Protein AF-A0A1M7ZXZ8-F1 (afdb_monomer_lite)

pLDDT: mean 89.84, std 7.24, range [56.28, 97.0]

Sequence (162 aa):
MNINLIIILSFMLSFLIFGNYGIHLYFKNKRKLLFKKIGHQKFLEIKNIETEIYAAGKLSSSFQLFTCDVILFDEKLLIILRKKIFNMQQSIIQIAKNEYTEKLDGVSKVYLLEKYETSERKIKIKATQHLIVKAHFEINLNFKDNFNELKTVSEFINEKLK

Organism: NCBI:txid416016

Secondary structure (DSSP, 8-state):
--HHHHHHHHHHHHHHHHHHHHHHHHHHHHHHHHHHHHTTS--EEEEEEEEEEEEE-SS-EEEEEEEEEEEEETTEEEEEEEETTTT-EEEEEEEESSTTPPPPTT--EEEEEEEEEE-SSEEEEEEEE-SSS--EEEEEEE-TT-HHHHHHHHHHIIIII-

Radius of gyration: 17.92 Å; chains: 1; bounding box: 48×34×51 Å

Structure (mmCIF, N/CA/C/O backbone):
data_AF-A0A1M7ZXZ8-F1
#
_entry.id   AF-A0A1M7ZXZ8-F1
#
loop_
_atom_site.group_PDB
_atom_site.id
_atom_site.type_symbol
_atom_site.label_atom_id
_atom_site.label_alt_id
_atom_site.label_comp_id
_atom_site.label_asym_id
_atom_site.label_entity_id
_atom_site.label_seq_id
_atom_site.pdbx_PDB_ins_code
_atom_site.Cartn_x
_atom_site.Cartn_y
_atom_site.Cartn_z
_atom_site.occupancy
_atom_site.B_iso_or_equiv
_atom_site.auth_seq_id
_atom_site.auth_comp_id
_atom_site.auth_asym_id
_atom_site.auth_atom_id
_atom_site.pdbx_PDB_model_num
ATOM 1 N N . MET A 1 1 ? 26.636 15.685 -33.730 1.00 62.28 1 MET A N 1
ATOM 2 C CA . MET A 1 1 ? 26.275 14.545 -32.855 1.00 62.28 1 MET A CA 1
ATOM 3 C C . MET A 1 1 ? 26.352 13.276 -33.695 1.00 62.28 1 MET A C 1
ATOM 5 O O . MET A 1 1 ? 25.802 13.281 -34.786 1.00 62.28 1 MET A O 1
ATOM 9 N N . ASN A 1 2 ? 27.111 12.261 -33.275 1.00 87.69 2 ASN A N 1
ATOM 10 C CA . ASN A 1 2 ? 27.407 11.079 -34.098 1.00 87.69 2 ASN A CA 1
ATOM 11 C C . ASN A 1 2 ? 26.133 10.226 -34.297 1.00 87.69 2 ASN A C 1
ATOM 13 O O . ASN A 1 2 ? 25.415 10.003 -33.324 1.00 87.69 2 ASN A O 1
ATOM 17 N N . ILE A 1 3 ? 25.831 9.760 -35.515 1.00 90.50 3 ILE A N 1
ATOM 18 C CA . ILE A 1 3 ? 24.568 9.053 -35.842 1.00 90.50 3 ILE A CA 1
ATOM 19 C C . ILE A 1 3 ? 24.361 7.828 -34.936 1.00 90.50 3 ILE A C 1
ATOM 21 O O . ILE A 1 3 ? 23.265 7.606 -34.425 1.00 90.50 3 ILE A O 1
ATOM 25 N N . ASN A 1 4 ? 25.439 7.102 -34.631 1.00 91.06 4 ASN A N 1
ATOM 26 C CA . ASN A 1 4 ? 25.412 5.958 -33.716 1.00 91.06 4 ASN A CA 1
ATOM 27 C C . ASN A 1 4 ? 24.952 6.338 -32.299 1.00 91.06 4 ASN A C 1
ATOM 29 O O . ASN A 1 4 ? 24.192 5.600 -31.677 1.00 91.06 4 ASN A O 1
ATOM 33 N N . LEU A 1 5 ? 25.353 7.514 -31.801 1.00 92.44 5 LEU A N 1
ATOM 34 C CA . LEU A 1 5 ? 24.923 8.011 -30.492 1.00 92.44 5 LEU A CA 1
ATOM 35 C C . LEU A 1 5 ? 23.418 8.315 -30.484 1.00 92.44 5 LEU A C 1
ATOM 37 O O . LEU A 1 5 ? 22.739 8.018 -29.507 1.00 92.44 5 LEU A O 1
ATOM 41 N N . ILE A 1 6 ? 22.885 8.856 -31.585 1.00 92.62 6 ILE A N 1
ATOM 42 C CA . ILE A 1 6 ? 21.451 9.152 -31.730 1.00 92.62 6 ILE A CA 1
ATOM 43 C C . ILE A 1 6 ? 20.632 7.859 -31.704 1.00 92.62 6 ILE A C 1
ATOM 45 O O . ILE A 1 6 ? 19.611 7.800 -31.019 1.00 92.62 6 ILE A O 1
ATOM 49 N N . ILE A 1 7 ? 21.088 6.813 -32.397 1.00 92.94 7 ILE A N 1
ATOM 50 C CA . ILE A 1 7 ? 20.413 5.507 -32.423 1.00 92.94 7 ILE A CA 1
ATOM 51 C C . ILE A 1 7 ? 20.404 4.874 -31.026 1.00 92.94 7 ILE A C 1
ATOM 53 O O . ILE A 1 7 ? 19.348 4.444 -30.563 1.00 92.94 7 ILE A O 1
ATOM 57 N N . ILE A 1 8 ? 21.544 4.876 -30.325 1.00 93.25 8 ILE A N 1
ATOM 58 C CA . ILE A 1 8 ? 21.648 4.327 -28.963 1.00 93.25 8 ILE A CA 1
ATOM 59 C C . ILE A 1 8 ? 20.708 5.071 -28.008 1.00 93.25 8 ILE A C 1
ATOM 61 O O . ILE A 1 8 ? 19.926 4.438 -27.298 1.00 93.25 8 ILE A O 1
ATOM 65 N N . LEU A 1 9 ? 20.728 6.407 -28.025 1.00 92.75 9 LEU A N 1
ATOM 66 C CA . LEU A 1 9 ? 19.847 7.223 -27.186 1.00 92.75 9 LEU A CA 1
ATOM 67 C C . LEU A 1 9 ? 18.368 6.988 -27.513 1.00 92.75 9 LEU A C 1
ATOM 69 O O . LEU A 1 9 ? 17.551 6.876 -26.600 1.00 92.75 9 LEU A O 1
ATOM 73 N N . SER A 1 10 ? 18.028 6.856 -28.796 1.00 91.12 10 SER A N 1
ATOM 74 C CA . SER A 1 10 ? 16.658 6.574 -29.243 1.00 91.12 10 SER A CA 1
ATOM 75 C C . SER A 1 10 ? 16.183 5.208 -28.749 1.00 91.12 10 SER A C 1
ATOM 77 O O . SER A 1 10 ? 15.068 5.087 -28.239 1.00 91.12 10 SER A O 1
ATOM 79 N N . PHE A 1 11 ? 17.042 4.188 -28.821 1.00 92.81 11 PHE A N 1
ATOM 80 C CA . PHE A 1 11 ? 16.731 2.857 -28.311 1.00 92.81 11 PHE A CA 1
ATOM 81 C C . PHE A 1 11 ? 16.540 2.869 -26.789 1.00 92.81 11 PHE A C 1
ATOM 83 O O . PHE A 1 11 ? 15.524 2.378 -26.297 1.00 92.81 11 PHE A O 1
ATOM 90 N N . MET A 1 12 ? 17.447 3.507 -26.043 1.00 92.31 12 MET A N 1
ATOM 91 C CA . MET A 1 12 ? 17.331 3.642 -24.586 1.00 92.31 12 MET A CA 1
ATOM 92 C C . MET A 1 12 ? 16.050 4.375 -24.176 1.00 92.31 12 MET A C 1
ATOM 94 O O . MET A 1 12 ? 15.338 3.923 -23.278 1.00 92.31 12 MET A O 1
ATOM 98 N N . LEU A 1 13 ? 15.718 5.475 -24.857 1.00 91.25 13 LEU A N 1
ATOM 99 C CA . LEU A 1 13 ? 14.503 6.237 -24.585 1.00 91.25 13 LEU A CA 1
ATOM 100 C C . LEU A 1 13 ? 13.248 5.410 -24.887 1.00 91.25 13 LEU A C 1
ATOM 102 O O . LEU A 1 13 ? 12.319 5.389 -24.080 1.00 91.25 13 LEU A O 1
ATOM 106 N N . SER A 1 14 ? 13.240 4.674 -26.002 1.00 90.25 14 SER A N 1
ATOM 107 C CA . SER A 1 14 ? 12.132 3.782 -26.346 1.00 90.25 14 SER A CA 1
ATOM 108 C C . SER A 1 14 ? 11.931 2.708 -25.273 1.00 90.25 14 SER A C 1
ATOM 110 O O . SER A 1 14 ? 10.811 2.519 -24.801 1.00 90.25 14 SER A O 1
ATOM 112 N N . PHE A 1 15 ? 13.010 2.085 -24.790 1.00 88.94 15 PHE A N 1
ATOM 113 C CA . PHE A 1 15 ? 12.943 1.068 -23.745 1.00 88.94 15 PHE A CA 1
ATOM 114 C C . PHE A 1 15 ? 12.391 1.635 -22.431 1.00 88.94 15 PHE A C 1
ATOM 116 O O . PHE A 1 15 ? 11.566 0.997 -21.780 1.00 88.94 15 PHE A O 1
ATOM 123 N N . LEU A 1 16 ? 12.771 2.863 -22.065 1.00 86.69 16 LEU A N 1
ATOM 124 C CA . LEU A 1 16 ? 12.221 3.545 -20.891 1.00 86.69 16 LEU A CA 1
ATOM 125 C C . LEU A 1 16 ? 10.722 3.839 -21.037 1.00 86.69 16 LEU A C 1
ATOM 127 O O . LEU A 1 16 ? 9.966 3.644 -20.082 1.00 86.69 16 LEU A O 1
ATOM 131 N N . ILE A 1 17 ? 10.276 4.291 -22.211 1.00 85.88 17 ILE A N 1
ATOM 132 C CA . ILE A 1 17 ? 8.863 4.601 -22.471 1.00 85.88 17 ILE A CA 1
ATOM 133 C C . ILE A 1 17 ? 8.029 3.314 -22.469 1.00 85.88 17 ILE A C 1
ATOM 135 O O . ILE A 1 17 ? 7.080 3.193 -21.689 1.00 85.88 17 ILE A O 1
ATOM 139 N N . PHE A 1 18 ? 8.405 2.329 -23.290 1.00 88.94 18 PHE A N 1
ATOM 140 C CA . PHE A 1 18 ? 7.681 1.063 -23.407 1.00 88.94 18 PHE A CA 1
ATOM 141 C C . PHE A 1 18 ? 7.749 0.239 -22.122 1.00 88.94 18 PHE A C 1
ATOM 143 O O . PHE A 1 18 ? 6.745 -0.350 -21.728 1.00 88.94 18 PHE A O 1
ATOM 150 N N . GLY A 1 19 ? 8.882 0.251 -21.417 1.00 85.12 19 GLY A N 1
ATOM 151 C CA . GLY A 1 19 ? 9.033 -0.412 -20.124 1.00 85.12 19 GLY A CA 1
ATOM 152 C C . GLY A 1 19 ? 8.091 0.168 -19.069 1.00 85.12 19 GLY A C 1
ATOM 153 O O . GLY A 1 19 ? 7.333 -0.571 -18.438 1.00 85.12 19 GLY A O 1
ATOM 154 N N . ASN A 1 20 ? 8.058 1.498 -18.919 1.00 84.81 20 ASN A N 1
ATOM 155 C CA . ASN A 1 20 ? 7.131 2.156 -17.994 1.00 84.81 20 ASN A CA 1
ATOM 156 C C . ASN A 1 20 ? 5.664 1.891 -18.366 1.00 84.81 20 ASN A C 1
ATOM 158 O O . ASN A 1 20 ? 4.838 1.630 -17.486 1.00 84.81 20 ASN A O 1
ATOM 162 N N . TYR A 1 21 ? 5.335 1.919 -19.659 1.00 87.94 21 TYR A N 1
ATOM 163 C CA . TYR A 1 21 ? 3.987 1.619 -20.137 1.00 87.94 21 TYR A CA 1
ATOM 164 C C . TYR A 1 21 ? 3.588 0.157 -19.885 1.00 87.94 21 TYR A C 1
ATOM 166 O O . TYR A 1 21 ? 2.480 -0.112 -19.420 1.00 87.94 21 TYR A O 1
ATOM 174 N N . GLY A 1 22 ? 4.507 -0.787 -20.097 1.00 90.31 22 GLY A N 1
ATOM 175 C CA . GLY A 1 22 ? 4.310 -2.202 -19.790 1.00 90.31 22 GLY A CA 1
ATOM 176 C C . GLY A 1 22 ? 4.026 -2.437 -18.306 1.00 90.31 22 GLY A C 1
ATOM 177 O O . GLY A 1 22 ? 3.062 -3.123 -17.965 1.00 90.31 22 GLY A O 1
ATOM 178 N N . ILE A 1 23 ? 4.788 -1.794 -17.413 1.00 88.75 23 ILE A N 1
ATOM 179 C CA . ILE A 1 23 ? 4.554 -1.847 -15.959 1.00 88.75 23 ILE A CA 1
ATOM 180 C C . ILE A 1 23 ? 3.165 -1.296 -15.608 1.00 88.75 23 ILE A C 1
ATOM 182 O O . ILE A 1 23 ? 2.431 -1.897 -14.820 1.00 88.75 23 ILE A O 1
ATOM 186 N N . HIS A 1 24 ? 2.775 -0.175 -16.217 1.00 89.94 24 HIS A N 1
ATOM 187 C CA . HIS A 1 24 ? 1.448 0.399 -16.021 1.00 89.94 24 HIS A CA 1
ATOM 188 C C . HIS A 1 24 ? 0.333 -0.563 -16.444 1.00 89.94 24 HIS A C 1
ATOM 190 O O . HIS A 1 24 ? -0.609 -0.780 -15.681 1.00 89.94 24 HIS A O 1
ATOM 196 N N . LEU A 1 25 ? 0.433 -1.159 -17.637 1.00 92.31 25 LEU A N 1
ATOM 197 C CA . LEU A 1 25 ? -0.548 -2.125 -18.133 1.00 92.31 25 LEU A CA 1
ATOM 198 C C . LEU A 1 25 ? -0.613 -3.379 -17.260 1.00 92.31 25 LEU A C 1
ATOM 200 O O . LEU A 1 25 ? -1.708 -3.859 -16.960 1.00 92.31 25 LEU A O 1
ATOM 204 N N . TYR A 1 26 ? 0.537 -3.872 -16.803 1.00 93.75 26 TYR A N 1
ATOM 205 C CA . TYR A 1 26 ? 0.612 -5.001 -15.883 1.00 93.75 26 TYR A CA 1
ATOM 206 C C . TYR A 1 26 ? -0.189 -4.732 -14.602 1.00 93.75 26 TYR A C 1
ATOM 208 O O . TYR A 1 26 ? -1.076 -5.514 -14.246 1.00 93.75 26 TYR A O 1
ATOM 216 N N . PHE A 1 27 ? 0.038 -3.591 -13.943 1.00 93.62 27 PHE A N 1
ATOM 217 C CA . PHE A 1 27 ? -0.707 -3.246 -12.730 1.00 93.62 27 PHE A CA 1
ATOM 218 C C . PHE A 1 27 ? -2.166 -2.875 -13.000 1.00 93.62 27 PHE A C 1
ATOM 220 O O . PHE A 1 27 ? -3.039 -3.184 -12.189 1.00 93.62 27 PHE A O 1
ATOM 227 N N . LYS A 1 28 ? -2.472 -2.301 -14.167 1.00 93.00 28 LYS A N 1
ATOM 228 C CA . LYS A 1 28 ? -3.855 -2.078 -14.606 1.00 93.00 28 LYS A CA 1
ATOM 229 C C . LYS A 1 28 ? -4.621 -3.399 -14.724 1.00 93.00 28 LYS A C 1
ATOM 231 O O . LYS A 1 28 ? -5.765 -3.479 -14.280 1.00 93.00 28 LYS A O 1
ATOM 236 N N . ASN A 1 29 ? -3.995 -4.448 -15.258 1.00 94.88 29 ASN A N 1
ATOM 237 C CA . ASN A 1 29 ? -4.595 -5.781 -15.335 1.00 94.88 29 ASN A CA 1
ATOM 238 C C . ASN A 1 29 ? -4.733 -6.431 -13.953 1.00 94.88 29 ASN A C 1
ATOM 240 O O . ASN A 1 29 ? -5.785 -6.987 -13.647 1.00 94.88 29 ASN A O 1
ATOM 244 N N . LYS A 1 30 ? -3.726 -6.298 -13.083 1.00 94.81 30 LYS A N 1
ATOM 245 C CA . LYS A 1 30 ? -3.806 -6.742 -11.682 1.00 94.81 30 LYS A CA 1
ATOM 246 C C . LYS A 1 30 ? -4.966 -6.085 -10.927 1.00 94.81 30 LYS A C 1
ATOM 248 O O . LYS A 1 30 ? -5.726 -6.786 -10.268 1.00 94.81 30 LYS A O 1
ATOM 253 N N . ARG A 1 31 ? -5.176 -4.776 -11.105 1.00 94.00 31 ARG A N 1
ATOM 254 C CA . ARG A 1 31 ? -6.331 -4.058 -10.543 1.00 94.00 31 ARG A CA 1
ATOM 255 C C . ARG A 1 31 ? -7.654 -4.641 -11.041 1.00 94.00 31 ARG A C 1
ATOM 257 O O . ARG A 1 31 ? -8.536 -4.896 -10.231 1.00 94.00 31 ARG A O 1
ATOM 264 N N . LYS A 1 32 ? -7.789 -4.916 -12.344 1.00 94.38 32 LYS A N 1
ATOM 265 C CA . LYS A 1 32 ? -8.996 -5.568 -12.888 1.00 94.38 32 LYS A CA 1
ATOM 266 C C . LYS A 1 32 ? -9.256 -6.935 -12.250 1.00 94.38 32 LYS A C 1
ATOM 268 O O . LYS A 1 32 ? -10.398 -7.229 -11.918 1.00 94.38 32 LYS A O 1
ATOM 273 N N . LEU A 1 33 ? -8.215 -7.751 -12.067 1.00 95.06 33 LEU A N 1
ATOM 274 C CA . LEU A 1 33 ? -8.334 -9.057 -11.410 1.00 95.06 33 LEU A CA 1
ATOM 275 C C . LEU A 1 33 ? -8.804 -8.919 -9.959 1.00 95.06 33 LEU A C 1
ATOM 277 O O . LEU A 1 33 ? -9.725 -9.627 -9.561 1.00 95.06 33 LEU A O 1
ATOM 281 N N . LEU A 1 34 ? -8.242 -7.963 -9.214 1.00 94.69 34 LEU A N 1
ATOM 282 C CA . LEU A 1 34 ? -8.664 -7.684 -7.844 1.00 94.69 34 LEU A CA 1
ATOM 283 C C . LEU A 1 34 ? -10.148 -7.321 -7.778 1.00 94.69 34 LEU A C 1
ATOM 285 O O . LEU A 1 34 ? -10.899 -7.943 -7.037 1.00 94.69 34 LEU A O 1
ATOM 289 N N . PHE A 1 35 ? -10.591 -6.350 -8.578 1.00 93.38 35 PHE A N 1
ATOM 290 C CA . PHE A 1 35 ? -11.997 -5.940 -8.566 1.00 93.38 35 PHE A CA 1
ATOM 291 C C . PHE A 1 35 ? -12.936 -7.028 -9.095 1.00 93.38 35 PHE A C 1
ATOM 293 O O . PHE A 1 35 ? -14.074 -7.105 -8.649 1.00 93.38 35 PHE A O 1
ATOM 300 N N . L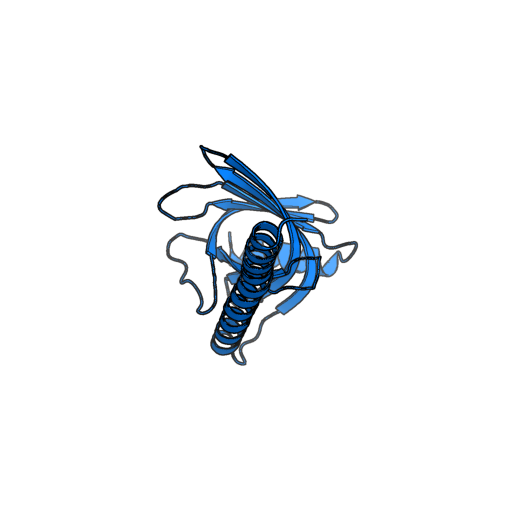YS A 1 36 ? -12.467 -7.924 -9.974 1.00 93.31 36 LYS A N 1
ATOM 301 C CA . LYS A 1 36 ? -13.226 -9.124 -10.355 1.00 93.31 36 LYS A CA 1
ATOM 302 C C . LYS A 1 36 ? -13.390 -10.090 -9.174 1.00 93.31 36 LYS A C 1
ATOM 304 O O . LYS A 1 36 ? -14.461 -10.670 -9.032 1.00 93.31 36 LYS A O 1
ATOM 309 N N . LYS A 1 37 ? -12.357 -10.255 -8.337 1.00 89.19 37 LYS A N 1
ATOM 310 C CA . LYS A 1 37 ? -12.395 -11.102 -7.131 1.00 89.19 37 LYS A CA 1
ATOM 311 C C . LYS A 1 37 ? -13.275 -10.504 -6.030 1.00 89.19 37 LYS A C 1
ATOM 313 O O . LYS A 1 37 ? -14.025 -11.245 -5.407 1.00 89.19 37 LYS A O 1
ATOM 318 N N . ILE A 1 38 ? -13.199 -9.188 -5.817 1.00 90.75 38 ILE A N 1
ATOM 319 C CA . ILE A 1 38 ? -14.087 -8.459 -4.895 1.00 90.75 38 ILE A CA 1
ATOM 320 C C . ILE A 1 38 ? -15.537 -8.518 -5.411 1.00 90.75 38 ILE A C 1
ATOM 322 O O . ILE A 1 38 ? -16.471 -8.734 -4.642 1.00 90.75 38 ILE A O 1
ATOM 326 N N . GLY A 1 39 ? -15.735 -8.401 -6.727 1.00 86.75 39 GLY A N 1
ATOM 327 C CA . GLY A 1 39 ? -17.036 -8.555 -7.372 1.00 86.75 39 GLY A CA 1
ATOM 328 C C . GLY A 1 39 ? -18.067 -7.546 -6.859 1.00 86.75 39 GLY A C 1
ATOM 329 O O . GLY A 1 39 ? -17.789 -6.353 -6.770 1.00 86.75 39 GLY A O 1
ATOM 330 N N . HIS A 1 40 ? -19.262 -8.039 -6.520 1.00 82.75 40 HIS A N 1
ATOM 331 C CA . HIS A 1 40 ? -20.366 -7.249 -5.952 1.00 82.75 40 HIS A CA 1
ATOM 332 C C . HIS A 1 40 ? -20.377 -7.225 -4.417 1.00 82.75 40 HIS A C 1
ATOM 334 O O . HIS A 1 40 ? -21.362 -6.802 -3.811 1.00 82.75 40 HIS A O 1
ATOM 340 N N . GLN A 1 41 ? -19.324 -7.726 -3.773 1.00 88.56 41 GLN A N 1
ATOM 341 C CA . GLN A 1 41 ? -19.257 -7.732 -2.319 1.00 88.56 41 GLN A CA 1
ATOM 342 C C . GLN A 1 41 ? -19.107 -6.306 -1.782 1.00 88.56 41 GLN A C 1
ATOM 344 O O . GLN A 1 41 ? -18.594 -5.416 -2.461 1.00 88.56 41 GLN A O 1
ATOM 349 N N . LYS A 1 42 ? -19.564 -6.080 -0.548 1.00 89.12 42 LYS A N 1
ATOM 350 C CA . LYS A 1 42 ? -19.453 -4.768 0.093 1.00 89.12 42 LYS A CA 1
ATOM 351 C C . LYS A 1 42 ? -17.990 -4.495 0.444 1.00 89.12 42 LYS A C 1
ATOM 353 O O . LYS A 1 42 ? -17.374 -5.257 1.182 1.00 89.12 42 LYS A O 1
ATOM 358 N N . PHE A 1 43 ? -17.465 -3.388 -0.063 1.00 93.81 43 PHE A N 1
ATOM 359 C CA . PHE A 1 43 ? -16.172 -2.831 0.318 1.00 93.81 43 PHE A CA 1
ATOM 360 C C . PHE A 1 43 ? -16.314 -1.322 0.506 1.00 93.81 43 PHE A C 1
ATOM 362 O O . PHE A 1 43 ? -17.203 -0.699 -0.078 1.00 93.81 43 PHE A O 1
ATOM 369 N N . LEU A 1 44 ? -15.423 -0.738 1.302 1.00 95.00 44 LEU A N 1
ATOM 370 C CA . LEU A 1 44 ? -15.265 0.709 1.394 1.00 95.00 44 LEU A CA 1
ATOM 371 C C . LEU A 1 44 ? -13.996 1.110 0.645 1.00 95.00 44 LEU A C 1
ATOM 373 O O . LEU A 1 44 ? -12.945 0.518 0.872 1.00 95.00 44 LEU A O 1
ATOM 377 N N . GLU A 1 45 ? -14.081 2.104 -0.236 1.00 95.00 45 GLU A N 1
ATOM 378 C CA . GLU A 1 45 ? -12.928 2.652 -0.959 1.00 95.00 45 GLU A CA 1
ATOM 379 C C . GLU A 1 45 ? -12.744 4.125 -0.597 1.00 95.00 45 GLU A C 1
ATOM 381 O O . GLU A 1 45 ? -13.635 4.943 -0.819 1.00 95.00 45 GLU A O 1
ATOM 386 N N . ILE A 1 46 ? -11.565 4.454 -0.079 1.00 95.50 46 ILE A N 1
ATOM 387 C CA . ILE A 1 46 ? -11.138 5.809 0.255 1.00 95.50 46 ILE A CA 1
ATOM 388 C C . ILE A 1 46 ? -10.050 6.211 -0.734 1.00 95.50 46 ILE A C 1
ATOM 390 O O . ILE A 1 46 ? -9.040 5.522 -0.878 1.00 95.50 46 ILE A O 1
ATOM 394 N N . LYS A 1 47 ? -10.267 7.307 -1.460 1.00 93.62 47 LYS A N 1
ATOM 395 C CA . LYS A 1 47 ? -9.489 7.634 -2.661 1.00 93.62 47 LYS A CA 1
ATOM 396 C C . LYS A 1 47 ? -8.486 8.746 -2.432 1.00 93.62 47 LYS A C 1
ATOM 398 O O . LYS A 1 47 ? -8.721 9.672 -1.669 1.00 93.62 47 LYS A O 1
ATOM 403 N N . ASN A 1 48 ? -7.430 8.718 -3.243 1.00 92.38 48 ASN A N 1
ATOM 404 C CA . ASN A 1 48 ? -6.459 9.810 -3.377 1.00 92.38 48 ASN A CA 1
ATOM 405 C C . ASN A 1 48 ? -5.741 10.189 -2.067 1.00 92.38 48 ASN A C 1
ATOM 407 O O . ASN A 1 48 ? -5.407 11.354 -1.856 1.00 92.38 48 ASN A O 1
ATOM 411 N N . ILE A 1 49 ? -5.448 9.202 -1.222 1.00 94.94 49 ILE A N 1
ATOM 412 C CA . ILE A 1 49 ? -4.674 9.391 0.005 1.00 94.94 49 ILE A CA 1
ATOM 413 C C . ILE A 1 49 ? -3.205 9.608 -0.358 1.00 94.94 49 ILE A C 1
ATOM 415 O O . ILE A 1 49 ? -2.601 8.815 -1.088 1.00 94.94 49 ILE A O 1
ATOM 419 N N . GLU A 1 50 ? -2.597 10.672 0.161 1.00 94.75 50 GLU A N 1
ATOM 420 C CA . GLU A 1 50 ? -1.153 10.859 0.021 1.00 94.75 50 GLU A CA 1
ATOM 421 C C . GLU A 1 50 ? -0.418 9.818 0.852 1.00 94.75 50 GLU A C 1
ATOM 423 O O . GLU A 1 50 ? -0.727 9.606 2.021 1.00 94.75 50 GLU A O 1
ATOM 428 N N . THR A 1 51 ? 0.528 9.128 0.222 1.00 95.62 51 THR A N 1
ATOM 429 C CA . THR A 1 51 ? 1.176 7.966 0.822 1.00 95.62 51 THR A CA 1
ATOM 430 C C . THR A 1 51 ? 2.682 8.057 0.692 1.00 95.62 51 THR A C 1
ATOM 432 O O . THR A 1 51 ? 3.223 8.198 -0.404 1.00 95.62 51 THR A O 1
ATOM 435 N N . GLU A 1 52 ? 3.359 7.929 1.819 1.00 95.25 52 GLU A N 1
ATOM 436 C CA . GLU A 1 52 ? 4.808 7.803 1.914 1.00 95.25 52 GLU A CA 1
ATOM 437 C C . GLU A 1 52 ? 5.134 6.339 2.212 1.00 95.25 52 GLU A C 1
ATOM 439 O O . GLU A 1 52 ? 4.553 5.752 3.125 1.00 95.25 52 GLU A O 1
ATOM 444 N N . ILE A 1 53 ? 6.049 5.737 1.453 1.00 94.00 53 ILE A N 1
ATOM 445 C CA . ILE A 1 53 ? 6.537 4.385 1.731 1.00 94.00 53 ILE A CA 1
ATOM 446 C C . ILE A 1 53 ? 8.040 4.440 1.940 1.00 94.00 53 ILE A C 1
ATOM 448 O O . ILE A 1 53 ? 8.790 4.804 1.031 1.00 94.00 53 ILE A O 1
ATOM 452 N N . TYR A 1 54 ? 8.462 4.024 3.126 1.00 93.44 54 TYR A N 1
ATOM 453 C CA . TYR A 1 54 ? 9.850 3.747 3.451 1.00 93.44 54 TYR A CA 1
ATOM 454 C C . TYR A 1 54 ? 10.050 2.237 3.471 1.00 93.44 54 TYR A C 1
ATOM 456 O O . TYR A 1 54 ? 9.261 1.501 4.060 1.00 93.44 54 TYR A O 1
ATOM 464 N N . ALA A 1 55 ? 11.109 1.770 2.825 1.00 88.44 55 ALA A N 1
ATOM 465 C CA . ALA A 1 55 ? 11.521 0.378 2.872 1.00 88.44 55 ALA A CA 1
ATOM 466 C C . ALA A 1 55 ? 12.974 0.315 3.328 1.00 88.44 55 ALA A C 1
ATOM 468 O O . ALA A 1 55 ? 13.831 0.958 2.722 1.00 88.44 55 ALA A O 1
ATOM 469 N N . ALA A 1 56 ? 13.247 -0.462 4.371 1.00 85.31 56 ALA A N 1
ATOM 470 C CA . ALA A 1 56 ? 14.584 -0.700 4.890 1.00 85.31 56 ALA A CA 1
ATOM 471 C C . ALA A 1 56 ? 14.891 -2.201 4.852 1.00 85.31 56 ALA A C 1
ATOM 473 O O . ALA A 1 56 ? 14.209 -3.017 5.479 1.00 85.31 56 ALA A O 1
ATOM 474 N N . GLY A 1 57 ? 15.921 -2.566 4.092 1.00 77.38 57 GLY A N 1
ATOM 475 C CA . GLY A 1 57 ? 16.518 -3.897 4.095 1.00 77.38 57 GLY A CA 1
ATOM 476 C C . GLY A 1 57 ? 17.975 -3.841 4.549 1.00 77.38 57 GLY A C 1
ATOM 477 O O . GLY A 1 57 ? 18.528 -2.769 4.781 1.00 77.38 57 GLY A O 1
ATOM 478 N N . LYS A 1 58 ? 18.630 -5.004 4.631 1.00 73.06 58 LYS A N 1
ATOM 479 C CA . LYS A 1 58 ? 20.049 -5.089 5.026 1.00 73.06 58 LYS A CA 1
ATOM 480 C C . LYS A 1 58 ? 21.003 -4.344 4.081 1.00 73.06 58 LYS A C 1
ATOM 482 O O . LYS A 1 58 ? 22.047 -3.890 4.524 1.00 73.06 58 LYS A O 1
ATOM 487 N N . LEU A 1 59 ? 20.668 -4.270 2.790 1.00 76.81 59 LEU A N 1
ATOM 488 C CA . LEU A 1 59 ? 21.557 -3.752 1.739 1.00 76.81 59 LEU A CA 1
ATOM 489 C C . LEU A 1 59 ? 21.219 -2.329 1.289 1.00 76.81 59 LEU A C 1
ATOM 491 O O . LEU A 1 59 ? 22.072 -1.649 0.729 1.00 76.81 59 LEU A O 1
ATOM 495 N N . SER A 1 60 ? 19.980 -1.883 1.483 1.00 81.31 60 SER A N 1
ATOM 496 C CA . SER A 1 60 ? 19.549 -0.562 1.044 1.00 81.31 60 SER A CA 1
ATOM 497 C C . SER A 1 60 ? 18.299 -0.105 1.780 1.00 81.31 60 SER A C 1
ATOM 499 O O . SER A 1 60 ? 17.474 -0.905 2.234 1.00 81.31 60 SER A O 1
ATOM 501 N N . SER A 1 61 ? 18.159 1.212 1.862 1.00 85.50 61 SER A N 1
ATOM 502 C CA . SER A 1 61 ? 16.917 1.881 2.206 1.00 85.50 61 SER A CA 1
ATOM 503 C C . SER A 1 61 ? 16.383 2.614 0.978 1.00 85.50 61 SER A C 1
ATOM 505 O O . SER A 1 61 ? 17.132 3.033 0.095 1.00 85.50 61 SER A O 1
ATOM 507 N N . SER A 1 62 ? 15.065 2.740 0.890 1.00 89.31 62 SER A N 1
ATOM 508 C CA . SER A 1 62 ? 14.418 3.520 -0.158 1.00 89.31 62 SER A CA 1
ATOM 509 C C . SER A 1 62 ? 13.214 4.262 0.394 1.00 89.31 62 SER A C 1
ATOM 511 O O . SER A 1 62 ? 12.550 3.799 1.323 1.00 89.31 62 SER A O 1
ATOM 513 N N . PHE A 1 63 ? 12.947 5.419 -0.198 1.00 91.44 63 PHE A N 1
ATOM 514 C CA . PHE A 1 63 ? 11.804 6.259 0.111 1.00 91.44 63 PHE A CA 1
ATOM 515 C C . PHE A 1 63 ? 11.083 6.625 -1.179 1.00 91.44 63 PHE A C 1
ATOM 517 O O . PHE A 1 63 ? 11.719 7.006 -2.165 1.00 91.44 63 PHE A O 1
ATOM 524 N N . GLN A 1 64 ? 9.759 6.489 -1.184 1.00 91.62 64 GLN A N 1
ATOM 525 C CA . GLN A 1 64 ? 8.930 6.793 -2.343 1.00 91.62 64 GLN A CA 1
ATOM 526 C C . GLN A 1 64 ? 7.620 7.465 -1.931 1.00 91.62 64 GLN A C 1
ATOM 528 O O . GLN A 1 64 ? 7.002 7.110 -0.928 1.00 91.62 64 GLN A O 1
ATOM 533 N N . LEU A 1 65 ? 7.187 8.419 -2.757 1.00 92.94 65 LEU A N 1
ATOM 534 C CA . LEU A 1 65 ? 5.931 9.146 -2.608 1.00 92.94 65 LEU A CA 1
ATOM 535 C C . LEU A 1 65 ? 4.906 8.666 -3.636 1.00 92.94 65 LEU A C 1
ATOM 537 O O . LEU A 1 65 ? 5.181 8.612 -4.839 1.00 92.94 65 LEU A O 1
ATOM 541 N N . PHE A 1 66 ? 3.700 8.388 -3.160 1.00 94.56 66 PHE A N 1
ATOM 542 C CA . PHE A 1 66 ? 2.576 7.905 -3.948 1.00 94.56 66 P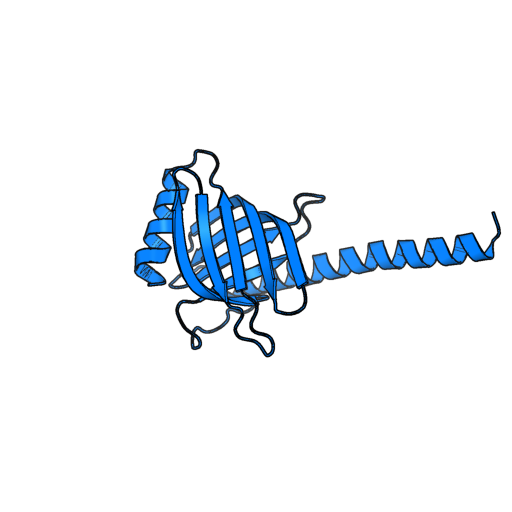HE A CA 1
ATOM 543 C C . PHE A 1 66 ? 1.293 8.660 -3.612 1.00 94.56 66 PHE A C 1
ATOM 545 O O . PHE A 1 66 ? 1.170 9.327 -2.584 1.00 94.56 66 PHE A O 1
ATOM 552 N N . THR A 1 67 ? 0.309 8.511 -4.489 1.00 94.25 67 THR A N 1
ATOM 553 C CA . THR A 1 67 ? -1.099 8.601 -4.105 1.00 94.25 67 THR A CA 1
ATOM 554 C C . THR A 1 67 ? -1.653 7.184 -4.056 1.00 94.25 67 THR A C 1
ATOM 556 O O . THR A 1 67 ? -1.227 6.326 -4.833 1.00 94.25 67 THR A O 1
ATOM 559 N N . CYS A 1 68 ? -2.573 6.896 -3.145 1.00 95.69 68 CYS A N 1
ATOM 560 C CA . CYS A 1 68 ? -3.194 5.583 -3.076 1.00 95.69 68 CYS A CA 1
ATOM 561 C C . CYS A 1 68 ? -4.710 5.653 -2.926 1.00 95.69 68 CYS A C 1
ATOM 563 O O . CYS A 1 68 ? -5.267 6.673 -2.524 1.00 95.69 68 CYS A O 1
ATOM 565 N N . ASP A 1 69 ? -5.351 4.546 -3.282 1.00 95.50 69 ASP A N 1
ATOM 566 C CA . ASP A 1 69 ? -6.701 4.237 -2.827 1.00 95.50 69 ASP A CA 1
ATOM 567 C C . ASP A 1 69 ? -6.577 3.177 -1.728 1.00 95.50 69 ASP A C 1
ATOM 569 O O . ASP A 1 69 ? -5.891 2.166 -1.919 1.00 95.50 69 ASP A O 1
ATOM 573 N N . VAL A 1 70 ? -7.216 3.411 -0.588 1.00 96.88 70 VAL A N 1
ATOM 574 C CA . VAL A 1 70 ? -7.343 2.437 0.495 1.00 96.88 70 VAL A CA 1
ATOM 575 C C . VAL A 1 70 ? -8.676 1.729 0.337 1.00 96.88 70 VAL A C 1
ATOM 577 O O . VAL A 1 70 ? -9.716 2.374 0.247 1.00 96.88 70 VAL A O 1
ATOM 580 N N . ILE A 1 71 ? -8.651 0.401 0.308 1.00 96.69 71 ILE A N 1
ATOM 581 C CA . ILE A 1 71 ? -9.858 -0.418 0.267 1.00 96.69 71 ILE A CA 1
ATOM 582 C C . ILE A 1 71 ? -9.927 -1.252 1.536 1.00 96.69 71 ILE A C 1
ATOM 584 O O . ILE A 1 71 ? -9.001 -2.003 1.847 1.00 96.69 71 ILE A O 1
ATOM 588 N N . LEU A 1 72 ? -11.048 -1.123 2.238 1.00 95.81 72 LEU A N 1
ATOM 589 C CA . LEU A 1 72 ? -11.422 -1.964 3.365 1.00 95.81 72 LEU A CA 1
ATOM 590 C C . LEU A 1 72 ? -12.387 -3.016 2.838 1.00 95.81 72 LEU A C 1
ATOM 592 O O . LEU A 1 72 ? -13.488 -2.693 2.381 1.00 95.81 72 LEU A O 1
ATOM 596 N N . PHE A 1 73 ? -11.955 -4.268 2.844 1.00 92.94 73 PHE A N 1
ATOM 597 C CA . PHE A 1 73 ? -12.729 -5.363 2.289 1.00 92.94 73 PHE A CA 1
ATOM 598 C C . PHE A 1 73 ? -12.565 -6.597 3.162 1.00 92.94 73 PHE A C 1
ATOM 600 O O . PHE A 1 73 ? -11.457 -7.117 3.286 1.00 92.94 73 PHE A O 1
ATOM 607 N N . ASP A 1 74 ? -13.674 -7.070 3.736 1.00 88.00 74 ASP A N 1
ATOM 608 C CA . ASP A 1 74 ? -13.671 -8.223 4.640 1.00 88.00 74 ASP A CA 1
ATOM 609 C C . ASP A 1 74 ? -12.651 -8.004 5.784 1.00 88.00 74 ASP A C 1
ATOM 611 O O . ASP A 1 74 ? -12.721 -6.983 6.465 1.00 88.00 74 ASP A O 1
ATOM 615 N N . GLU A 1 75 ? -11.672 -8.887 5.973 1.00 87.88 75 GLU A N 1
ATOM 616 C CA . GLU A 1 75 ? -10.584 -8.737 6.952 1.00 87.88 75 GLU A CA 1
ATOM 617 C C . GLU A 1 75 ? -9.264 -8.312 6.291 1.00 87.88 75 GLU A C 1
ATOM 619 O O . GLU A 1 75 ? -8.174 -8.706 6.705 1.00 87.88 75 GLU A O 1
ATOM 624 N N . LYS A 1 76 ? -9.345 -7.571 5.182 1.00 91.00 76 LYS A N 1
ATOM 625 C CA . LYS A 1 76 ? -8.191 -7.231 4.346 1.00 91.00 76 LYS A CA 1
ATOM 626 C C . LYS A 1 76 ? -8.155 -5.731 4.089 1.00 91.00 76 LYS A C 1
ATOM 628 O O . LYS A 1 76 ? -9.075 -5.149 3.516 1.00 91.00 76 LYS A O 1
ATOM 633 N N . LEU A 1 77 ? -7.045 -5.114 4.481 1.00 96.00 77 LEU A N 1
ATOM 634 C CA . LEU A 1 77 ? -6.718 -3.739 4.121 1.00 96.00 77 LEU A CA 1
ATOM 635 C C . LEU A 1 77 ? -5.867 -3.761 2.854 1.00 96.00 77 LEU A C 1
ATOM 637 O O . LEU A 1 77 ? -4.768 -4.320 2.837 1.00 96.00 77 LEU A O 1
ATOM 641 N N . LEU A 1 78 ? -6.368 -3.148 1.788 1.00 96.81 78 LEU A N 1
ATOM 642 C CA . LEU A 1 78 ? -5.677 -3.062 0.508 1.00 96.81 78 LEU A CA 1
ATOM 643 C C . LEU A 1 78 ? -5.269 -1.618 0.233 1.00 96.81 78 LEU A C 1
ATOM 645 O O . LEU A 1 78 ? -6.040 -0.689 0.449 1.00 96.81 78 LEU A O 1
ATOM 649 N N . ILE A 1 79 ? -4.060 -1.440 -0.286 1.00 97.00 79 ILE A N 1
ATOM 650 C CA . ILE A 1 79 ? -3.479 -0.145 -0.633 1.00 97.00 79 ILE A CA 1
ATOM 651 C C . ILE A 1 79 ? -3.092 -0.201 -2.110 1.00 97.00 79 ILE A C 1
ATOM 653 O O . ILE A 1 79 ? -2.128 -0.868 -2.501 1.00 97.00 79 ILE A O 1
ATOM 657 N N . ILE A 1 80 ? -3.867 0.476 -2.954 1.00 96.25 80 ILE A N 1
ATOM 658 C CA . ILE A 1 80 ? -3.646 0.539 -4.401 1.00 96.25 80 ILE A CA 1
ATOM 659 C C . ILE A 1 80 ? -2.791 1.761 -4.706 1.00 96.25 80 ILE A C 1
ATOM 661 O O . ILE A 1 80 ? -3.286 2.886 -4.707 1.00 96.25 80 ILE A O 1
ATOM 665 N N . LEU A 1 81 ? -1.508 1.547 -4.993 1.00 95.12 81 LEU A N 1
ATOM 666 C CA . LEU A 1 81 ? -0.580 2.642 -5.256 1.00 95.12 81 LEU A CA 1
ATOM 667 C C . LEU A 1 81 ? -0.706 3.183 -6.679 1.00 95.12 81 LEU A C 1
ATOM 669 O O . LEU A 1 81 ? -0.884 2.447 -7.655 1.00 95.12 81 LEU A O 1
ATOM 673 N N . ARG A 1 82 ? -0.517 4.494 -6.801 1.00 93.06 82 ARG A N 1
ATOM 674 C CA . ARG A 1 82 ? -0.413 5.230 -8.057 1.00 93.06 82 ARG A CA 1
ATOM 675 C C . ARG A 1 82 ? 0.745 6.216 -7.955 1.00 93.06 82 ARG A C 1
ATOM 677 O O . ARG A 1 82 ? 0.931 6.885 -6.938 1.00 93.06 82 ARG A O 1
ATOM 684 N N . LYS A 1 83 ? 1.562 6.306 -9.008 1.00 85.69 83 LYS A N 1
ATOM 685 C CA . LYS A 1 83 ? 2.579 7.365 -9.071 1.00 85.69 83 LYS A CA 1
ATOM 686 C C . LYS A 1 83 ? 1.869 8.709 -9.158 1.00 85.69 83 LYS A C 1
ATOM 688 O O . LYS A 1 83 ? 0.991 8.886 -10.001 1.00 85.69 83 LYS A O 1
ATOM 693 N N . LYS A 1 84 ? 2.305 9.664 -8.332 1.00 75.06 84 LYS A N 1
ATOM 694 C CA . LYS A 1 84 ? 1.802 11.044 -8.362 1.00 75.06 84 LYS A CA 1
ATOM 695 C C . LYS A 1 84 ? 1.977 11.665 -9.753 1.00 75.06 84 LYS A C 1
ATOM 697 O O . LYS A 1 84 ? 1.086 12.342 -10.251 1.00 75.06 84 LYS A O 1
ATOM 702 N N . ILE A 1 85 ? 3.102 11.365 -10.401 1.00 73.50 85 ILE A N 1
ATOM 703 C CA . ILE A 1 85 ? 3.413 11.809 -11.760 1.00 73.50 85 ILE A CA 1
ATOM 704 C C . ILE A 1 85 ? 2.782 10.828 -12.765 1.00 73.50 85 ILE A C 1
ATOM 706 O O . ILE A 1 85 ? 3.010 9.619 -12.684 1.00 73.50 85 ILE A O 1
ATOM 710 N N . PHE A 1 86 ? 1.972 11.351 -13.691 1.00 75.06 86 PHE A N 1
ATOM 711 C CA . PHE A 1 86 ? 1.234 10.615 -14.736 1.00 75.06 86 PHE A CA 1
ATOM 712 C C . PHE A 1 86 ? 0.162 9.618 -14.256 1.00 75.06 86 PHE A C 1
ATOM 714 O O . PHE A 1 86 ? -0.358 8.856 -15.069 1.00 75.06 86 PHE A O 1
ATOM 721 N N . ASN A 1 87 ? -0.192 9.607 -12.962 1.00 77.31 87 ASN A N 1
ATOM 722 C CA . ASN A 1 87 ? -1.241 8.741 -12.396 1.00 77.31 87 ASN A CA 1
ATOM 723 C C . ASN A 1 87 ? -1.078 7.254 -12.789 1.00 77.31 87 ASN A C 1
ATOM 725 O O . ASN A 1 87 ? -2.048 6.521 -13.007 1.00 77.31 87 ASN A O 1
ATOM 729 N N . MET A 1 88 ? 0.173 6.803 -12.940 1.00 85.25 88 MET A N 1
ATOM 730 C CA . MET A 1 88 ? 0.451 5.449 -13.410 1.00 85.25 88 MET A CA 1
ATOM 731 C C . MET A 1 88 ? 0.113 4.449 -12.309 1.00 85.25 88 MET A C 1
ATOM 733 O O . MET A 1 88 ? 0.612 4.579 -11.192 1.00 85.25 88 MET A O 1
ATOM 737 N N . GLN A 1 89 ? -0.684 3.430 -12.643 1.00 88.19 89 GLN A N 1
ATOM 738 C CA . GLN A 1 89 ? -0.971 2.308 -11.749 1.00 88.19 89 GLN A CA 1
ATOM 739 C C . GLN A 1 89 ? 0.334 1.635 -11.306 1.00 88.19 89 GLN A C 1
ATOM 741 O O . GLN A 1 89 ? 1.224 1.387 -12.124 1.00 88.19 89 GLN A O 1
ATOM 746 N N . GLN A 1 90 ? 0.440 1.377 -10.008 1.00 91.62 90 GLN A N 1
ATOM 747 C CA . GLN A 1 90 ? 1.564 0.701 -9.370 1.00 91.62 90 GLN A CA 1
ATOM 748 C C . GLN A 1 90 ? 1.059 -0.520 -8.596 1.00 91.62 90 GLN A C 1
ATOM 750 O O . GLN A 1 90 ? -0.068 -0.984 -8.778 1.00 91.62 90 GLN A O 1
ATOM 755 N N . SER A 1 91 ? 1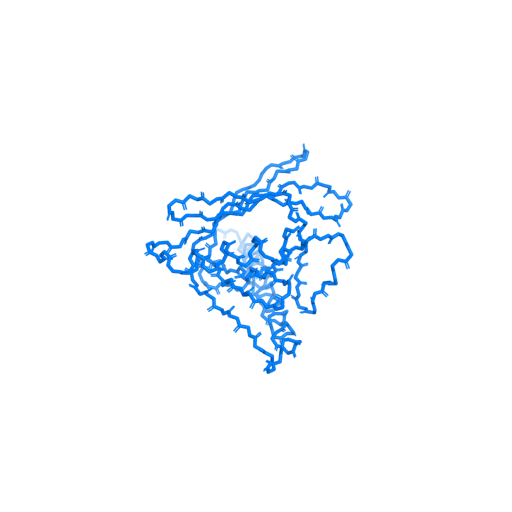.926 -1.086 -7.760 1.00 92.25 91 SER A N 1
ATOM 756 C CA . SER A 1 91 ? 1.614 -2.274 -6.983 1.00 92.25 91 SER A CA 1
ATOM 757 C C . SER A 1 91 ? 0.408 -2.093 -6.067 1.00 92.25 91 SER A C 1
ATOM 759 O O . SER A 1 91 ? 0.239 -1.052 -5.436 1.00 92.25 91 SER A O 1
ATOM 761 N N . ILE A 1 92 ? -0.355 -3.172 -5.929 1.00 95.31 92 ILE A N 1
ATOM 762 C CA . ILE A 1 92 ? -1.386 -3.321 -4.909 1.00 95.31 92 ILE A CA 1
ATOM 763 C C . ILE A 1 92 ? -0.757 -4.050 -3.725 1.00 95.31 92 ILE A C 1
ATOM 765 O O . ILE A 1 92 ? -0.204 -5.143 -3.897 1.00 95.31 92 ILE A O 1
ATOM 769 N N . ILE A 1 93 ? -0.816 -3.434 -2.551 1.00 95.19 93 ILE A N 1
ATOM 770 C CA . ILE A 1 93 ? -0.317 -3.993 -1.295 1.00 95.19 93 ILE A CA 1
ATOM 771 C C . ILE A 1 93 ? -1.516 -4.473 -0.480 1.00 95.19 93 ILE A C 1
ATOM 773 O O . ILE A 1 93 ? -2.476 -3.730 -0.314 1.00 95.19 93 ILE A O 1
ATOM 777 N N . GLN A 1 94 ? -1.457 -5.696 0.033 1.00 95.25 94 GLN A N 1
ATOM 778 C CA . GLN A 1 94 ? -2.387 -6.209 1.037 1.00 95.25 94 GLN A CA 1
ATOM 779 C C . GLN A 1 94 ? -1.686 -6.217 2.392 1.00 95.25 94 GLN A C 1
ATOM 781 O O . GLN A 1 94 ? -0.612 -6.806 2.518 1.00 95.25 94 GLN A O 1
ATOM 786 N N . ILE A 1 95 ? -2.289 -5.578 3.389 1.00 94.56 95 ILE A N 1
ATOM 787 C CA . ILE A 1 95 ? -1.863 -5.677 4.783 1.00 94.56 95 ILE A CA 1
ATOM 788 C C . ILE A 1 95 ? -2.607 -6.856 5.406 1.00 94.56 95 ILE A C 1
ATOM 790 O O . ILE A 1 95 ? -3.837 -6.892 5.415 1.00 94.56 95 ILE A O 1
ATOM 794 N N . ALA A 1 96 ? -1.845 -7.842 5.863 1.00 89.44 96 ALA A N 1
ATOM 795 C CA . ALA A 1 96 ? -2.334 -9.087 6.431 1.00 89.44 96 ALA A CA 1
ATOM 796 C C . ALA A 1 96 ? -2.165 -9.099 7.952 1.00 89.44 96 ALA A C 1
ATOM 798 O O . ALA A 1 96 ? -1.185 -8.565 8.474 1.00 89.44 96 ALA A O 1
ATOM 799 N N . LYS A 1 97 ? -3.096 -9.765 8.641 1.00 87.00 97 LYS A N 1
ATOM 800 C CA . LYS A 1 97 ? -3.029 -10.014 10.087 1.00 87.00 97 LYS A CA 1
ATOM 801 C C . LYS A 1 97 ? -2.012 -11.101 10.440 1.00 87.00 97 LYS A C 1
ATOM 803 O O . LYS A 1 97 ? -1.357 -11.025 11.471 1.00 87.00 97 LYS A O 1
ATOM 808 N N . ASN A 1 98 ? -1.893 -12.129 9.601 1.00 84.69 98 ASN A N 1
ATOM 809 C CA . ASN A 1 98 ? -1.015 -13.274 9.840 1.00 84.69 98 ASN A CA 1
ATOM 810 C C . ASN A 1 98 ? -0.418 -13.820 8.532 1.00 84.69 98 ASN A C 1
ATOM 812 O O . ASN A 1 98 ? -0.831 -13.454 7.432 1.00 84.69 98 ASN A O 1
ATOM 816 N N . GLU A 1 99 ? 0.557 -14.718 8.660 1.00 80.12 99 GLU A N 1
ATOM 817 C CA . GLU A 1 99 ? 1.256 -15.342 7.525 1.00 80.12 99 GLU A CA 1
ATOM 818 C C . GLU A 1 99 ? 0.339 -16.231 6.670 1.00 80.12 99 GLU A C 1
ATOM 820 O O . GLU A 1 99 ? 0.595 -16.437 5.487 1.00 80.12 99 GLU A O 1
ATOM 825 N N . TYR A 1 100 ? -0.757 -16.715 7.259 1.00 79.81 100 TYR A N 1
ATOM 826 C CA . TYR A 1 100 ? -1.739 -17.589 6.617 1.00 79.81 100 TYR A CA 1
ATOM 827 C C . TYR A 1 100 ? -2.828 -16.826 5.858 1.00 79.81 100 TYR A C 1
ATOM 829 O O . TYR A 1 100 ? -3.715 -17.439 5.266 1.00 79.81 100 TYR A O 1
ATOM 837 N N . THR A 1 101 ? -2.797 -15.493 5.884 1.00 83.06 101 THR A N 1
ATOM 838 C CA . THR A 1 101 ? -3.813 -14.680 5.223 1.00 83.06 101 THR A CA 1
ATOM 839 C C . THR A 1 101 ? -3.720 -14.896 3.716 1.00 83.06 101 THR A C 1
ATOM 841 O O . THR A 1 101 ? -2.710 -14.566 3.090 1.00 83.06 101 THR A O 1
ATOM 844 N N . GLU A 1 102 ? -4.795 -15.419 3.124 1.00 88.19 102 GLU A N 1
ATOM 845 C CA . GLU A 1 102 ? -4.854 -15.663 1.686 1.00 88.19 102 GLU A CA 1
ATOM 846 C C . GLU A 1 102 ? -4.623 -14.357 0.915 1.00 88.19 102 GLU A C 1
ATOM 848 O O . GLU A 1 102 ? -5.266 -13.322 1.146 1.00 88.19 102 GLU A O 1
ATOM 853 N N . LYS A 1 103 ? -3.681 -14.411 -0.025 1.00 91.25 103 LYS A N 1
ATOM 854 C CA . LYS A 1 103 ? -3.415 -13.324 -0.956 1.00 91.25 103 LYS A CA 1
ATOM 855 C C . LYS A 1 103 ? -4.552 -13.240 -1.969 1.00 91.25 103 LYS A C 1
ATOM 857 O O . LYS A 1 103 ? -4.761 -14.181 -2.727 1.00 91.25 103 LYS A O 1
ATOM 862 N N . LEU A 1 104 ? -5.221 -12.092 -2.054 1.00 92.19 104 LEU A N 1
ATOM 863 C CA . LEU A 1 104 ? -6.243 -11.896 -3.081 1.00 92.19 104 LEU A CA 1
ATOM 864 C C . LEU A 1 104 ? -5.637 -11.868 -4.489 1.00 92.19 104 LEU A C 1
ATOM 866 O O . LEU A 1 104 ? -4.555 -11.315 -4.727 1.00 92.19 104 LEU A O 1
ATOM 870 N N . ASP A 1 105 ? -6.389 -12.395 -5.453 1.00 92.12 105 ASP A N 1
ATOM 871 C CA . ASP A 1 105 ? -6.049 -12.267 -6.866 1.00 92.12 105 ASP A CA 1
ATOM 872 C C . ASP A 1 105 ? -5.871 -10.799 -7.252 1.00 92.12 105 ASP A C 1
ATOM 874 O O . ASP A 1 105 ? -6.614 -9.915 -6.834 1.00 92.12 105 ASP A O 1
ATOM 878 N N . GLY A 1 106 ? -4.848 -10.521 -8.056 1.00 91.88 106 GLY A N 1
ATOM 879 C CA . GLY A 1 106 ? -4.503 -9.149 -8.423 1.00 91.88 106 GLY A CA 1
ATOM 880 C C . GLY A 1 106 ? -3.635 -8.409 -7.401 1.00 91.88 106 GLY A C 1
ATOM 881 O O . GLY A 1 106 ? -2.991 -7.433 -7.778 1.00 91.88 106 GLY A O 1
ATOM 882 N N . VAL A 1 107 ? -3.499 -8.885 -6.159 1.00 93.44 107 VAL A N 1
ATOM 883 C CA . VAL A 1 107 ? -2.552 -8.292 -5.203 1.00 93.44 107 VAL A CA 1
ATOM 884 C C . VAL A 1 107 ? -1.119 -8.528 -5.675 1.00 93.44 107 VAL A C 1
ATOM 886 O O . VAL A 1 107 ? -0.735 -9.620 -6.107 1.00 93.44 107 VAL A O 1
ATOM 889 N N . SER A 1 108 ? -0.291 -7.490 -5.602 1.00 92.50 108 SER A N 1
ATOM 890 C CA . SER A 1 108 ? 1.115 -7.581 -5.990 1.00 92.50 108 SER A CA 1
ATOM 891 C C . SER A 1 108 ? 1.948 -8.108 -4.830 1.00 92.50 108 SER A C 1
ATOM 893 O O . SER A 1 108 ? 2.698 -9.070 -5.005 1.00 92.50 108 SER A O 1
ATOM 895 N N . LYS A 1 109 ? 1.775 -7.519 -3.642 1.00 90.50 109 LYS A N 1
ATOM 896 C CA . LYS A 1 109 ? 2.564 -7.807 -2.440 1.00 90.50 109 LYS A CA 1
ATOM 897 C C . LYS A 1 109 ? 1.657 -7.969 -1.223 1.00 90.50 109 LYS A C 1
ATOM 899 O O . LYS A 1 109 ? 0.668 -7.255 -1.111 1.00 90.50 109 LYS A O 1
ATOM 904 N N . VAL A 1 110 ? 2.025 -8.874 -0.323 1.00 91.81 110 VAL A N 1
ATOM 905 C CA . VAL A 1 110 ? 1.382 -9.033 0.985 1.00 91.81 110 VAL A CA 1
ATOM 906 C C . VAL A 1 110 ? 2.406 -8.663 2.043 1.00 91.81 110 VAL A C 1
ATOM 908 O O . VAL A 1 110 ? 3.521 -9.188 2.013 1.00 91.81 110 VAL A O 1
ATOM 911 N N . TYR A 1 111 ? 2.045 -7.743 2.930 1.00 92.44 111 TYR A N 1
ATOM 912 C CA . TYR A 1 111 ? 2.859 -7.352 4.073 1.00 92.44 111 TYR A CA 1
ATOM 913 C C . TYR A 1 111 ? 2.132 -7.729 5.356 1.00 92.44 111 TYR A C 1
ATOM 915 O O . TYR A 1 111 ? 0.935 -7.486 5.490 1.00 92.44 111 TYR A O 1
ATOM 923 N N . LEU A 1 112 ? 2.861 -8.322 6.291 1.00 91.88 112 LEU A N 1
ATOM 924 C CA . LEU A 1 112 ? 2.356 -8.679 7.605 1.00 91.88 112 LEU A CA 1
ATOM 925 C C . LEU A 1 112 ? 2.378 -7.446 8.504 1.00 91.88 112 LEU A C 1
ATOM 927 O O . LEU A 1 112 ? 3.431 -6.826 8.649 1.00 91.88 112 LEU A O 1
ATOM 931 N N . LEU A 1 113 ? 1.236 -7.096 9.091 1.00 93.62 113 LEU A N 1
ATOM 932 C CA . LEU A 1 113 ? 1.133 -5.996 10.041 1.00 93.62 113 LEU A CA 1
ATOM 933 C C . LEU A 1 113 ? 1.928 -6.319 11.311 1.00 93.62 113 LEU A C 1
ATOM 935 O O . LEU A 1 113 ? 1.667 -7.317 11.972 1.00 93.62 113 LEU A O 1
ATOM 939 N N . GLU A 1 114 ? 2.869 -5.451 11.675 1.00 93.00 114 GLU A N 1
ATOM 940 C CA . GLU A 1 114 ? 3.593 -5.548 12.950 1.00 93.00 114 GLU A CA 1
ATOM 941 C C . GLU A 1 114 ? 3.004 -4.587 13.978 1.00 93.00 114 GLU A C 1
ATOM 943 O O . GLU A 1 114 ? 2.787 -4.927 15.139 1.00 93.00 114 GLU A O 1
ATOM 948 N N . LYS A 1 115 ? 2.756 -3.351 13.542 1.00 93.81 115 LYS A N 1
ATOM 949 C CA . LYS A 1 115 ? 2.208 -2.288 14.377 1.00 93.81 115 LYS A CA 1
ATOM 950 C C . LYS A 1 115 ? 1.559 -1.236 13.493 1.00 93.81 115 LYS A C 1
ATOM 952 O O . LYS A 1 115 ? 2.005 -0.996 12.373 1.00 93.81 115 LYS A O 1
ATOM 957 N N . TYR A 1 116 ? 0.572 -0.537 14.034 1.00 95.38 116 TYR A N 1
ATOM 958 C CA . TYR A 1 116 ? 0.145 0.738 13.484 1.00 95.38 116 TYR A CA 1
ATOM 959 C C . TYR A 1 116 ? 0.121 1.811 14.574 1.00 95.38 116 TYR A C 1
ATOM 961 O O . TYR A 1 116 ? -0.039 1.526 15.761 1.00 95.38 116 TYR A O 1
ATOM 969 N N . GLU A 1 117 ? 0.337 3.048 14.159 1.00 95.38 117 GLU A N 1
ATOM 970 C CA . GLU A 1 117 ? 0.293 4.241 14.992 1.00 95.38 117 GLU A CA 1
ATOM 971 C C . GLU A 1 117 ? -0.613 5.246 14.278 1.00 95.38 117 GLU A C 1
ATOM 973 O O . GLU A 1 117 ? -0.546 5.396 13.058 1.00 95.38 117 GLU A O 1
ATOM 978 N N . THR A 1 118 ? -1.483 5.914 15.027 1.00 92.69 118 THR A N 1
ATOM 979 C CA . THR A 1 118 ? -2.348 6.969 14.488 1.00 92.69 118 THR A CA 1
ATOM 980 C C . THR A 1 118 ? -1.897 8.299 15.077 1.00 92.69 118 THR A C 1
ATOM 982 O O . THR A 1 118 ? -1.656 8.391 16.279 1.00 92.69 118 THR A O 1
ATOM 985 N N . SER A 1 119 ? -1.765 9.317 14.236 1.00 89.25 119 SER A N 1
ATOM 986 C CA . SER A 1 119 ? -1.610 10.717 14.634 1.00 89.25 119 SER A CA 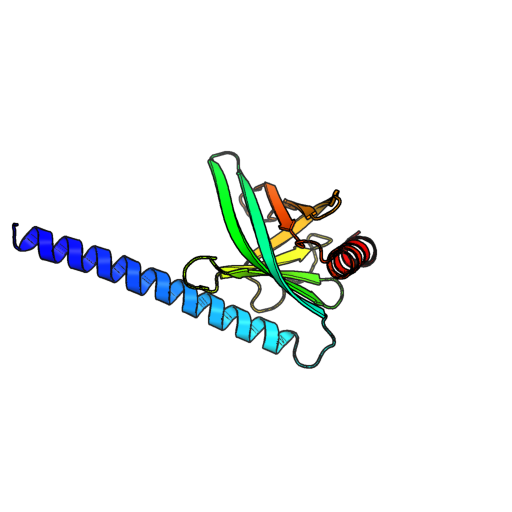1
ATOM 987 C C . SER A 1 119 ? -2.773 11.534 14.072 1.00 89.25 119 SER A C 1
ATOM 989 O O . SER A 1 119 ? -3.590 10.997 13.328 1.00 89.25 119 SER A O 1
ATOM 991 N N . GLU A 1 120 ? -2.847 12.829 14.395 1.00 84.69 120 GLU A N 1
ATOM 992 C CA . GLU A 1 120 ? -3.985 13.697 14.041 1.00 84.69 120 GLU A CA 1
ATOM 993 C C . GLU A 1 120 ? -4.441 13.578 12.578 1.00 84.69 120 GLU A C 1
ATOM 995 O O . GLU A 1 120 ? -5.632 13.644 12.298 1.00 84.69 120 GLU A O 1
ATOM 1000 N N . ARG A 1 121 ? -3.508 13.377 11.637 1.00 92.12 121 ARG A N 1
ATOM 1001 C CA . ARG A 1 121 ? -3.809 13.322 10.195 1.00 92.12 121 ARG A CA 1
ATOM 1002 C C . ARG A 1 121 ? -3.273 12.088 9.482 1.00 92.12 121 ARG A C 1
ATOM 1004 O O . ARG A 1 121 ? -3.507 11.936 8.281 1.00 92.12 121 ARG A O 1
ATOM 1011 N N . LYS A 1 122 ? -2.508 11.235 10.169 1.00 94.75 122 LYS A N 1
ATOM 1012 C CA . LYS A 1 122 ? -1.802 10.125 9.526 1.00 94.75 122 LYS A CA 1
ATOM 1013 C C . LYS A 1 122 ? -2.045 8.798 10.229 1.00 94.75 122 LYS A C 1
ATOM 1015 O O . LYS A 1 122 ? -2.093 8.726 11.452 1.00 94.75 122 LYS A O 1
ATOM 1020 N N . ILE A 1 123 ? -2.095 7.738 9.431 1.00 96.19 123 ILE A N 1
ATOM 1021 C CA . ILE A 1 123 ? -1.946 6.362 9.902 1.00 96.19 123 ILE A CA 1
ATOM 1022 C C . ILE A 1 123 ? -0.592 5.864 9.419 1.00 96.19 123 ILE A C 1
ATOM 1024 O O . ILE A 1 123 ? -0.318 5.840 8.219 1.00 96.19 123 ILE A O 1
ATOM 1028 N N . LYS A 1 124 ? 0.254 5.470 10.363 1.00 96.75 124 LYS A N 1
ATOM 1029 C CA . LYS A 1 124 ? 1.572 4.894 10.127 1.00 96.75 124 LYS A CA 1
ATOM 1030 C C . LYS A 1 124 ? 1.496 3.393 10.345 1.00 96.75 124 LYS A C 1
ATOM 1032 O O . LYS A 1 124 ? 1.249 2.942 11.459 1.00 96.75 124 LYS A O 1
ATOM 1037 N N . ILE A 1 125 ? 1.710 2.625 9.287 1.00 95.81 125 ILE A N 1
ATOM 1038 C CA . ILE A 1 125 ? 1.668 1.162 9.290 1.00 95.81 125 ILE A CA 1
ATOM 1039 C C . ILE A 1 125 ? 3.099 0.645 9.186 1.00 95.81 125 ILE A C 1
ATOM 1041 O O . ILE A 1 125 ? 3.775 0.895 8.190 1.00 95.81 125 ILE A O 1
ATOM 1045 N N . LYS A 1 126 ? 3.551 -0.093 10.200 1.00 94.81 126 LYS A N 1
ATOM 1046 C CA . LYS A 1 126 ? 4.805 -0.851 10.183 1.00 94.81 126 LYS A CA 1
ATOM 1047 C C . LYS A 1 126 ? 4.483 -2.293 9.823 1.00 94.81 126 LYS A C 1
ATOM 1049 O O . LYS A 1 126 ? 3.653 -2.926 10.480 1.00 94.81 126 LYS A O 1
ATOM 1054 N N . ALA A 1 127 ? 5.097 -2.784 8.759 1.00 92.94 127 ALA A N 1
ATOM 1055 C CA . ALA A 1 127 ? 4.809 -4.100 8.225 1.00 92.94 127 ALA A CA 1
ATOM 1056 C C . ALA A 1 127 ? 6.061 -4.759 7.645 1.00 92.94 127 ALA A C 1
ATOM 1058 O O . ALA A 1 127 ? 6.959 -4.080 7.150 1.00 92.94 127 ALA A O 1
ATOM 1059 N N . THR A 1 128 ? 6.095 -6.087 7.643 1.00 91.25 128 THR A N 1
ATOM 1060 C CA . THR A 1 128 ? 7.209 -6.855 7.077 1.00 91.25 128 THR A CA 1
ATOM 1061 C C . THR A 1 128 ? 6.749 -7.672 5.885 1.00 91.25 128 THR A C 1
ATOM 1063 O O . THR A 1 128 ? 5.673 -8.272 5.881 1.00 91.25 128 THR A O 1
ATOM 1066 N N . GLN A 1 129 ? 7.568 -7.700 4.838 1.00 83.50 129 GLN A N 1
ATOM 1067 C CA . GLN A 1 129 ? 7.307 -8.553 3.686 1.00 83.50 129 GLN A CA 1
ATOM 1068 C C . GLN A 1 129 ? 7.786 -9.978 3.973 1.00 83.50 129 GLN A C 1
ATOM 1070 O O . GLN A 1 129 ? 8.972 -10.208 4.211 1.00 83.50 129 GLN A O 1
ATOM 1075 N N . HIS A 1 130 ? 6.863 -10.938 3.910 1.00 65.25 130 HIS A N 1
ATOM 1076 C CA . HIS A 1 130 ? 7.136 -12.353 4.171 1.00 65.25 130 HIS A CA 1
ATOM 1077 C C . HIS A 1 130 ? 7.619 -13.081 2.907 1.00 65.25 130 HIS A C 1
ATOM 1079 O O . HIS A 1 130 ? 6.911 -13.868 2.287 1.00 65.25 130 HIS A O 1
ATOM 1085 N N . LEU A 1 131 ? 8.813 -12.716 2.441 1.00 65.06 131 LEU A N 1
ATOM 1086 C CA . LEU A 1 131 ? 9.515 -13.358 1.324 1.00 65.06 131 LEU A CA 1
ATOM 1087 C C . LEU A 1 131 ? 10.984 -13.601 1.712 1.00 65.06 131 LEU A C 1
ATOM 1089 O O . LEU A 1 131 ? 11.412 -13.229 2.802 1.00 65.06 131 LEU A O 1
ATOM 1093 N N . ILE A 1 132 ? 11.754 -14.210 0.799 1.00 56.28 132 ILE A N 1
ATOM 1094 C CA . ILE A 1 132 ? 13.158 -14.652 0.968 1.00 56.28 132 ILE A CA 1
ATOM 1095 C C . ILE A 1 132 ? 14.061 -13.591 1.629 1.00 56.28 132 ILE A C 1
ATOM 1097 O O . ILE A 1 132 ? 14.995 -13.930 2.352 1.00 56.28 132 ILE A O 1
ATOM 1101 N N . VAL A 1 133 ? 13.771 -12.303 1.427 1.00 64.81 133 VAL A N 1
ATOM 1102 C CA . VAL A 1 133 ? 14.448 -11.198 2.110 1.00 64.81 133 VAL A CA 1
ATOM 1103 C C . VAL A 1 133 ? 13.447 -10.483 3.011 1.00 64.81 133 VAL A C 1
ATOM 1105 O O . VAL A 1 133 ? 12.554 -9.792 2.520 1.00 64.81 133 VAL A O 1
ATOM 1108 N N . LYS A 1 134 ? 13.628 -10.614 4.332 1.00 72.62 134 LYS A N 1
ATOM 1109 C CA . LYS A 1 134 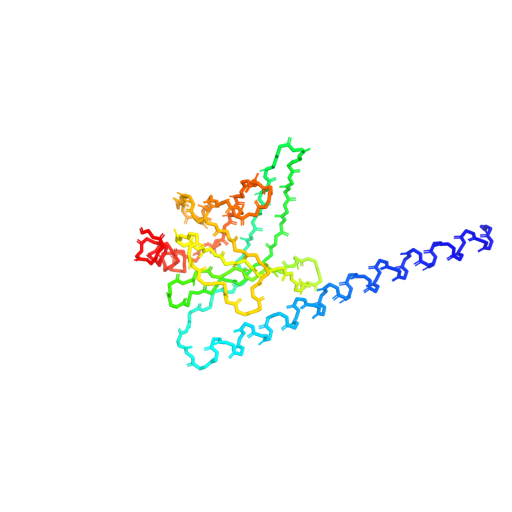? 12.906 -9.799 5.315 1.00 72.62 134 LYS A CA 1
ATOM 1110 C C . LYS A 1 134 ? 13.307 -8.338 5.121 1.00 72.62 134 LYS A C 1
ATOM 1112 O O . LYS A 1 134 ? 14.454 -7.964 5.365 1.00 72.62 134 LYS A O 1
ATOM 1117 N N . ALA A 1 135 ? 12.361 -7.540 4.651 1.00 82.50 135 ALA A N 1
ATOM 1118 C CA . ALA A 1 135 ? 12.473 -6.094 4.576 1.00 82.50 135 ALA A CA 1
ATOM 1119 C C . ALA A 1 135 ? 11.348 -5.484 5.411 1.00 82.50 135 ALA A C 1
ATOM 1121 O O . ALA A 1 135 ? 10.201 -5.940 5.337 1.00 82.50 135 ALA A O 1
ATOM 1122 N N . HIS A 1 136 ? 11.704 -4.472 6.197 1.00 89.31 136 HIS A N 1
ATOM 1123 C CA . HIS A 1 136 ? 10.761 -3.714 7.002 1.00 89.31 136 HIS A CA 1
ATOM 1124 C C . HIS A 1 136 ? 10.237 -2.550 6.173 1.00 89.31 136 HIS A C 1
ATOM 1126 O O . HIS A 1 136 ? 10.999 -1.831 5.519 1.00 89.31 136 HIS A O 1
ATOM 1132 N N . PHE A 1 137 ? 8.926 -2.375 6.205 1.00 92.12 137 PHE A N 1
ATOM 1133 C CA . PHE A 1 137 ? 8.221 -1.328 5.495 1.00 92.12 137 PHE A CA 1
ATOM 1134 C C . PHE A 1 137 ? 7.478 -0.450 6.484 1.00 92.12 137 PHE A C 1
ATOM 1136 O O . PHE A 1 137 ? 6.841 -0.923 7.423 1.00 92.12 137 PHE A O 1
ATOM 1143 N N . GLU A 1 138 ? 7.524 0.843 6.218 1.00 95.38 138 GLU A N 1
ATOM 1144 C CA . GLU A 1 138 ? 6.690 1.833 6.868 1.00 95.38 138 GLU A CA 1
ATOM 1145 C C . GLU A 1 138 ? 5.851 2.522 5.797 1.00 95.38 138 GLU A C 1
ATOM 1147 O O . GLU A 1 138 ? 6.388 3.084 4.842 1.00 95.38 138 GLU A O 1
ATOM 1152 N N . ILE A 1 139 ? 4.532 2.448 5.943 1.00 96.12 139 ILE A N 1
ATOM 1153 C CA . ILE A 1 139 ? 3.563 3.071 5.047 1.00 96.12 139 ILE A CA 1
ATOM 1154 C C . ILE A 1 139 ? 2.834 4.146 5.845 1.00 96.12 139 ILE A C 1
ATOM 1156 O O . ILE A 1 139 ? 2.080 3.826 6.762 1.00 96.12 139 ILE A O 1
ATOM 1160 N N . ASN A 1 140 ? 3.041 5.412 5.491 1.00 96.94 140 ASN A N 1
ATOM 1161 C CA . ASN A 1 140 ? 2.332 6.530 6.101 1.00 96.94 140 ASN A CA 1
ATOM 1162 C C . ASN A 1 140 ? 1.227 7.002 5.159 1.00 96.94 140 ASN A C 1
ATOM 1164 O O . ASN A 1 140 ? 1.501 7.545 4.090 1.00 96.94 140 ASN A O 1
ATOM 1168 N N . LEU A 1 141 ? -0.018 6.793 5.574 1.00 96.56 141 LEU A N 1
ATOM 1169 C CA . LEU A 1 141 ? -1.233 7.244 4.907 1.00 96.56 141 LEU A CA 1
ATOM 1170 C C . LEU A 1 141 ? -1.638 8.597 5.495 1.00 96.56 141 LEU A C 1
ATOM 1172 O O . LEU A 1 141 ? -1.866 8.690 6.698 1.00 96.56 141 LEU A O 1
ATOM 1176 N N . ASN A 1 142 ? -1.714 9.643 4.675 1.00 96.06 142 ASN A N 1
ATOM 1177 C CA . ASN A 1 142 ? -2.063 10.997 5.100 1.00 96.06 142 ASN A CA 1
ATOM 1178 C C . ASN A 1 142 ? -3.459 11.389 4.603 1.00 96.06 142 ASN A C 1
ATOM 1180 O O . ASN A 1 142 ? -3.674 11.558 3.401 1.00 96.06 142 ASN A O 1
ATOM 1184 N N . PHE A 1 143 ? -4.381 11.580 5.544 1.00 93.19 143 PHE A N 1
ATOM 1185 C CA . PHE A 1 143 ? -5.805 11.799 5.292 1.00 93.19 143 PHE A CA 1
ATOM 1186 C C . PHE A 1 143 ? -6.208 13.277 5.184 1.00 93.19 143 PHE A C 1
ATOM 1188 O O . PHE A 1 143 ? -7.396 13.551 5.215 1.00 93.19 143 PHE A O 1
ATOM 1195 N N . LYS A 1 144 ? -5.265 14.230 5.056 1.00 84.38 144 LYS A N 1
ATOM 1196 C CA . LYS A 1 144 ? -5.515 15.672 4.784 1.00 84.38 144 LYS A CA 1
ATOM 1197 C C . LYS A 1 144 ? -6.857 16.216 5.318 1.00 84.38 144 LYS A C 1
ATOM 1199 O O . LYS A 1 144 ? -7.763 16.513 4.546 1.00 84.38 144 LYS A O 1
ATOM 1204 N N . ASP A 1 145 ? -6.961 16.328 6.642 1.00 77.06 145 ASP A N 1
ATOM 1205 C CA . ASP A 1 145 ? -8.129 16.858 7.374 1.00 77.06 145 ASP A CA 1
ATOM 1206 C C . ASP A 1 145 ? -9.441 16.058 7.247 1.00 77.06 145 ASP A C 1
ATOM 1208 O O . ASP A 1 145 ? -10.466 16.453 7.800 1.00 77.06 145 ASP A O 1
ATOM 1212 N N . ASN A 1 146 ? -9.422 14.884 6.612 1.00 88.00 146 ASN A N 1
ATOM 1213 C CA . ASN A 1 146 ? -10.549 13.960 6.587 1.00 88.00 146 ASN A CA 1
ATOM 1214 C C . ASN A 1 146 ? -10.520 13.008 7.793 1.00 88.00 146 ASN A C 1
ATOM 1216 O O . ASN A 1 146 ? -1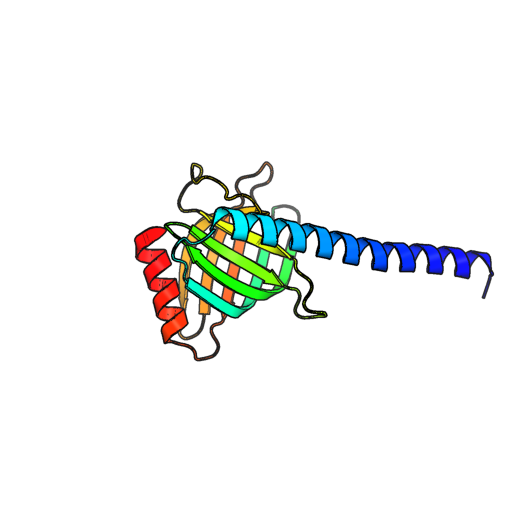0.208 11.818 7.695 1.00 88.00 146 ASN A O 1
ATOM 1220 N N . PHE A 1 147 ? -10.838 13.564 8.964 1.00 87.38 147 PHE A N 1
ATOM 1221 C CA . PHE A 1 147 ? -10.825 12.844 10.241 1.00 87.38 147 PHE A CA 1
ATOM 1222 C C . PHE A 1 147 ? -11.760 11.630 10.266 1.00 87.38 147 PHE A C 1
ATOM 1224 O O . PHE A 1 147 ? -11.446 10.635 10.916 1.00 87.38 147 PHE A O 1
ATOM 1231 N N . ASN A 1 148 ? -12.883 11.685 9.543 1.00 92.19 148 ASN A N 1
ATOM 1232 C CA . ASN A 1 148 ? -13.832 10.575 9.481 1.00 92.19 148 ASN A CA 1
ATOM 1233 C C . ASN A 1 148 ? -13.220 9.364 8.773 1.00 92.19 148 ASN A C 1
ATOM 1235 O O . ASN A 1 148 ? -13.263 8.262 9.309 1.00 92.19 148 ASN A O 1
ATOM 1239 N N . GLU A 1 149 ? -12.591 9.570 7.614 1.00 93.88 149 GLU A N 1
ATOM 1240 C CA . GLU A 1 149 ? -11.912 8.494 6.883 1.00 93.88 149 GLU A CA 1
ATOM 1241 C C . GLU A 1 149 ? -10.741 7.914 7.680 1.00 93.88 149 GLU A C 1
ATOM 1243 O O . GLU A 1 149 ? -10.592 6.693 7.755 1.00 93.88 149 GLU A O 1
ATOM 1248 N N . LEU A 1 150 ? -9.949 8.772 8.335 1.00 94.00 150 LEU A N 1
ATOM 1249 C CA . LEU A 1 150 ? -8.877 8.337 9.231 1.00 94.00 150 LEU A CA 1
ATOM 1250 C C . LEU A 1 150 ? -9.421 7.455 10.359 1.00 94.00 150 LEU A C 1
ATOM 1252 O O . LEU A 1 150 ? -8.873 6.383 10.624 1.00 94.00 150 LEU A O 1
ATOM 1256 N N . LYS A 1 151 ? -10.510 7.885 11.006 1.00 94.44 151 LYS A N 1
ATOM 1257 C CA . LYS A 1 151 ? -11.160 7.129 12.078 1.00 94.44 151 LYS A CA 1
ATOM 1258 C C . LYS A 1 151 ? -11.642 5.770 11.573 1.00 94.44 151 LYS A C 1
ATOM 1260 O O . LYS A 1 151 ? -11.284 4.760 12.167 1.00 94.44 151 LYS A O 1
ATOM 1265 N N . THR A 1 152 ? -12.341 5.731 10.439 1.00 95.88 152 THR A N 1
ATOM 1266 C CA . THR A 1 152 ? -12.843 4.483 9.847 1.00 95.88 152 THR A CA 1
ATOM 1267 C C . THR A 1 152 ? -11.724 3.490 9.532 1.00 95.88 152 THR A C 1
ATOM 1269 O O . THR A 1 152 ? -11.851 2.304 9.830 1.00 95.88 152 THR A O 1
ATOM 1272 N N . VAL A 1 153 ? -10.603 3.944 8.960 1.00 95.50 153 VAL A N 1
ATOM 1273 C CA . VAL A 1 153 ? -9.467 3.050 8.674 1.00 95.50 153 VAL A CA 1
ATOM 1274 C C . VAL A 1 153 ? -8.796 2.579 9.965 1.00 95.50 153 VAL A C 1
ATOM 1276 O O . VAL A 1 153 ? -8.431 1.409 10.067 1.00 95.50 153 VAL A O 1
ATOM 1279 N N . SER A 1 154 ? -8.645 3.457 10.959 1.00 94.44 154 SER A N 1
ATOM 1280 C CA . SER A 1 154 ? -8.040 3.106 12.250 1.00 94.44 154 SER A CA 1
ATOM 1281 C C . SER A 1 154 ? -8.878 2.076 13.019 1.00 94.44 154 SER A C 1
ATOM 1283 O O . SER A 1 154 ? -8.332 1.091 13.520 1.00 94.44 154 SER A O 1
ATOM 1285 N N . GLU A 1 155 ? -10.202 2.252 13.043 1.00 95.25 155 GLU A N 1
ATOM 1286 C CA . GLU A 1 155 ? -11.159 1.301 13.625 1.00 95.25 155 GLU A CA 1
ATOM 1287 C C . GLU A 1 155 ? -11.092 -0.050 12.912 1.00 95.25 155 GLU A C 1
ATOM 1289 O O . GLU A 1 155 ? -10.919 -1.080 13.561 1.00 95.25 155 GLU A O 1
ATOM 1294 N N . PHE A 1 156 ? -11.097 -0.050 11.575 1.00 95.56 156 PHE A N 1
ATOM 1295 C CA . PHE A 1 156 ? -10.969 -1.278 10.794 1.00 95.56 156 PHE A CA 1
ATOM 1296 C C . PHE A 1 156 ? -9.679 -2.045 11.111 1.00 95.56 156 PHE A C 1
ATOM 1298 O O . PHE A 1 156 ? -9.717 -3.259 11.309 1.00 95.56 156 PHE A O 1
ATOM 1305 N N . ILE A 1 157 ? -8.531 -1.359 11.186 1.00 93.56 157 ILE A N 1
ATOM 1306 C CA . ILE A 1 157 ? -7.257 -2.004 11.538 1.00 93.56 157 ILE A CA 1
ATOM 1307 C C . ILE A 1 157 ? -7.342 -2.613 12.944 1.00 93.56 157 ILE A C 1
ATOM 1309 O O . ILE A 1 157 ? -6.913 -3.751 13.137 1.00 93.56 157 ILE A O 1
ATOM 1313 N N . ASN A 1 158 ? -7.909 -1.889 13.912 1.00 93.00 158 ASN A N 1
ATOM 1314 C CA . ASN A 1 158 ? -8.020 -2.360 15.291 1.00 93.00 158 ASN A CA 1
ATOM 1315 C C . ASN A 1 158 ? -8.956 -3.569 15.441 1.00 93.00 158 ASN A C 1
ATOM 1317 O O . ASN A 1 158 ? -8.676 -4.448 16.246 1.00 93.00 158 ASN A O 1
ATOM 1321 N N . GLU A 1 159 ? -10.058 -3.607 14.693 1.00 93.00 159 GLU A N 1
ATOM 1322 C CA . GLU A 1 159 ? -11.076 -4.658 14.809 1.00 93.00 159 GLU A CA 1
ATOM 1323 C C . GLU A 1 159 ? -10.766 -5.899 13.972 1.00 93.00 159 GLU A C 1
ATOM 1325 O O . GLU A 1 159 ? -11.110 -7.012 14.368 1.00 93.00 159 GLU A O 1
ATOM 1330 N N . LYS A 1 160 ? -10.167 -5.718 12.788 1.00 91.19 160 LYS A N 1
ATOM 1331 C CA . LYS A 1 160 ? -10.009 -6.792 11.795 1.00 91.19 160 LYS A CA 1
ATOM 1332 C C . LYS A 1 160 ? -8.583 -7.298 11.650 1.00 91.19 160 LYS A C 1
ATOM 1334 O O . LYS A 1 160 ? -8.390 -8.450 11.273 1.00 91.19 160 LYS A O 1
ATOM 1339 N N . LEU A 1 161 ? -7.580 -6.463 11.927 1.00 87.06 161 LEU A N 1
ATOM 1340 C CA . LEU A 1 161 ? -6.172 -6.802 11.686 1.00 87.06 161 LEU A CA 1
ATOM 1341 C C . LEU A 1 161 ? -5.343 -6.986 12.959 1.00 87.06 161 LEU A C 1
ATOM 1343 O O . LEU A 1 161 ? -4.192 -7.411 12.863 1.00 87.06 161 LEU A O 1
ATOM 1347 N N . LYS A 1 162 ? -5.922 -6.706 14.126 1.00 78.88 162 LYS A N 1
ATOM 1348 C CA . LYS A 1 162 ? -5.353 -6.981 15.449 1.00 78.88 162 LYS A CA 1
ATOM 1349 C C . LYS A 1 162 ? -5.960 -8.261 16.014 1.00 78.88 162 LYS A C 1
ATOM 1351 O O . LYS A 1 162 ? -5.211 -9.082 16.578 1.00 78.88 162 LYS A O 1
#

Foldseek 3Di:
DDPVVVVVVVVVVVCVVVVLVVQLVLLVVLVVQQCVQCDPPDKDKDFFWWKWKWKDFPPDIDIDTWTWIWIGGQLWTKTFTAHPPPRRTHAIEIEALDPPPDDGRSHDFYWYFPDWDDDPFWIWTWTWGPDPTTMIMIMITGRPPPNVVSVVVVVSCVPRND